Protein AF-A0A3N5XVI9-F1 (afdb_monomer_lite)

Sequence (110 aa):
MSRAPRRRRQKRCPFCQTLFLPHPRLGVRQQACAAPACQRQRHAANCRDWRRRNVAITQTHYEDYVRPTRAAPGPLPIAPGDLQILLGSLRPEVRDAIMTERQWPRGVSP

pLDDT: mean 83.62, std 15.07, range [39.84, 97.88]

Secondary structure (DSSP, 8-state):
--PPPPPPPPEE-TTT--EEPPPTTTGGG--S-S-HHHHHHHHHHHHHHHHHH-HHHHHHHIIIIIHHHHHSPSSPPPPHHHHHHHHHHS-HHHHHHHHHHTTS-S----

Structure (mmCIF, N/CA/C/O backbone):
data_AF-A0A3N5XVI9-F1
#
_entry.id   AF-A0A3N5XVI9-F1
#
loop_
_atom_site.group_PDB
_atom_site.id
_atom_site.type_symbol
_atom_site.label_atom_id
_atom_site.label_alt_id
_atom_site.label_comp_id
_atom_site.label_asym_id
_atom_site.label_entity_id
_atom_site.label_seq_id
_atom_site.pdbx_PDB_ins_code
_atom_site.Cartn_x
_atom_site.Cartn_y
_atom_site.Cartn_z
_atom_site.occupancy
_atom_site.B_iso_or_equiv
_atom_site.auth_seq_id
_atom_site.auth_comp_id
_atom_site.auth_asym_id
_atom_site.auth_atom_id
_atom_site.pdbx_PDB_model_num
ATOM 1 N N . MET A 1 1 ? -36.481 14.517 0.908 1.00 40.59 1 MET A N 1
ATOM 2 C CA . MET A 1 1 ? -36.554 13.923 2.265 1.00 40.59 1 MET A CA 1
ATOM 3 C C . MET A 1 1 ? -35.196 13.326 2.622 1.00 40.59 1 MET A C 1
ATOM 5 O O . MET A 1 1 ? -34.820 12.294 2.076 1.00 40.59 1 MET A O 1
ATOM 9 N N . SER A 1 2 ? -34.417 13.997 3.472 1.00 48.31 2 SER A N 1
ATOM 10 C CA . SER A 1 2 ? -33.091 13.524 3.886 1.00 48.31 2 SER A CA 1
ATOM 11 C C . SER A 1 2 ? -33.237 12.310 4.800 1.00 48.31 2 SER A C 1
ATOM 13 O O . SER A 1 2 ? -33.740 12.411 5.915 1.00 48.31 2 SER A O 1
ATOM 15 N N . ARG A 1 3 ? -32.830 11.137 4.310 1.00 55.72 3 ARG A N 1
ATOM 16 C CA . ARG A 1 3 ? -32.829 9.891 5.083 1.00 55.72 3 ARG A CA 1
ATOM 17 C C . ARG A 1 3 ? -31.919 10.082 6.300 1.00 55.72 3 ARG A C 1
ATOM 19 O O . ARG A 1 3 ? -30.732 10.358 6.129 1.00 55.72 3 ARG A O 1
ATOM 26 N N . ALA A 1 4 ? -32.461 9.933 7.509 1.00 59.78 4 ALA A N 1
ATOM 27 C CA . ALA A 1 4 ? -31.671 9.999 8.734 1.00 59.78 4 ALA A CA 1
ATOM 28 C C . ALA A 1 4 ? -30.456 9.050 8.628 1.00 59.78 4 ALA A C 1
ATOM 30 O O . ALA A 1 4 ? -30.609 7.908 8.170 1.00 59.78 4 ALA A O 1
ATOM 31 N N . PRO A 1 5 ? -29.240 9.490 9.000 1.00 61.50 5 PRO A N 1
ATOM 32 C CA . PRO A 1 5 ? -28.060 8.646 8.895 1.00 61.50 5 PRO A CA 1
ATOM 33 C C . PRO A 1 5 ? -28.252 7.411 9.778 1.00 61.50 5 PRO A C 1
ATOM 35 O O . PRO A 1 5 ? -28.485 7.524 10.982 1.00 61.50 5 PRO A O 1
ATOM 38 N N . ARG A 1 6 ? -28.152 6.211 9.188 1.00 64.06 6 ARG A N 1
ATOM 39 C CA . ARG A 1 6 ? -28.195 4.960 9.961 1.00 64.06 6 ARG A CA 1
ATOM 40 C C . ARG A 1 6 ? -27.125 5.041 11.054 1.00 64.06 6 ARG A C 1
ATOM 42 O O . ARG A 1 6 ? -25.963 5.313 10.734 1.00 64.06 6 ARG A O 1
ATOM 49 N N . ARG A 1 7 ? -27.501 4.804 12.319 1.00 66.25 7 ARG A N 1
ATOM 50 C CA . ARG A 1 7 ? -26.544 4.735 13.436 1.00 66.25 7 ARG A CA 1
ATOM 51 C C . ARG A 1 7 ? -25.434 3.759 13.044 1.00 66.25 7 ARG A C 1
ATOM 53 O O . ARG A 1 7 ? -25.700 2.594 12.741 1.00 66.25 7 ARG A O 1
ATOM 60 N N . ARG A 1 8 ? -24.197 4.254 12.965 1.00 71.56 8 ARG A N 1
ATOM 61 C CA . ARG A 1 8 ? -23.045 3.428 12.595 1.00 71.56 8 ARG A CA 1
ATOM 62 C C . ARG A 1 8 ? -22.798 2.461 13.743 1.00 71.56 8 ARG A C 1
ATOM 64 O O . ARG A 1 8 ? -22.573 2.887 14.870 1.00 71.56 8 ARG A O 1
ATOM 71 N N . ARG A 1 9 ? -22.882 1.162 13.461 1.00 84.31 9 ARG A N 1
ATOM 72 C CA . ARG A 1 9 ? -22.558 0.131 14.448 1.00 84.31 9 ARG A CA 1
ATOM 73 C C . ARG A 1 9 ? -21.045 0.106 14.645 1.00 84.31 9 ARG A C 1
ATOM 75 O O . ARG A 1 9 ? -20.295 0.186 13.667 1.00 84.31 9 ARG A O 1
ATOM 82 N N . GLN A 1 10 ? -20.615 0.017 15.899 1.00 91.31 10 GLN A N 1
ATOM 83 C CA . GLN A 1 10 ? -19.218 -0.249 16.223 1.00 91.31 10 GLN A CA 1
ATOM 84 C C . GLN A 1 10 ? -18.812 -1.612 15.651 1.00 91.31 10 GLN A C 1
ATOM 86 O O . GLN A 1 10 ? -19.629 -2.528 15.546 1.00 91.31 10 GLN A O 1
ATOM 91 N N . LYS A 1 11 ? -17.545 -1.734 15.264 1.00 92.56 11 LYS A N 1
ATOM 92 C CA . LYS A 1 11 ? -16.935 -2.969 14.768 1.00 92.56 11 LYS A CA 1
ATOM 93 C C . LYS A 1 11 ? -15.735 -3.331 15.634 1.00 92.56 11 LYS A C 1
ATOM 95 O O . LYS A 1 11 ? -15.066 -2.438 16.144 1.00 92.56 11 LYS A O 1
ATOM 100 N N . ARG A 1 12 ? -15.418 -4.622 15.751 1.00 96.31 12 ARG A N 1
ATOM 101 C CA . ARG A 1 12 ? -14.135 -5.078 16.308 1.00 96.31 12 ARG A CA 1
ATOM 102 C C . ARG A 1 12 ? -13.078 -5.104 15.210 1.00 96.31 12 ARG A C 1
ATOM 104 O O . ARG A 1 12 ? -13.335 -5.590 14.113 1.00 96.31 12 ARG A O 1
ATOM 111 N N . CYS A 1 13 ? -11.900 -4.560 15.494 1.00 96.88 13 CYS A N 1
ATOM 112 C CA . CYS A 1 13 ? -10.765 -4.646 14.582 1.00 96.88 13 CYS A CA 1
ATOM 113 C C . CYS A 1 13 ? -10.224 -6.089 14.553 1.00 96.88 13 CYS A C 1
ATOM 115 O O . CYS A 1 13 ? -9.921 -6.613 15.620 1.00 96.88 13 CYS A O 1
ATOM 117 N N . PRO A 1 14 ? -10.020 -6.728 13.388 1.00 96.75 14 PRO A N 1
ATOM 118 C CA . PRO A 1 14 ? -9.487 -8.094 13.324 1.00 96.75 14 PRO A CA 1
ATOM 119 C C . PRO A 1 14 ? -8.011 -8.199 13.748 1.00 96.75 14 PRO A C 1
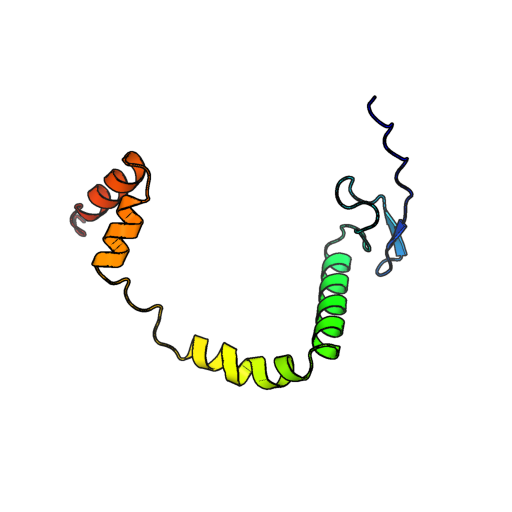ATOM 121 O O . PRO A 1 14 ? -7.510 -9.297 13.945 1.00 96.75 14 PRO A O 1
ATOM 124 N N . PHE A 1 15 ? -7.316 -7.066 13.882 1.00 97.06 15 PHE A N 1
ATOM 125 C CA . PHE A 1 15 ? -5.885 -7.001 14.187 1.00 97.06 15 PHE A CA 1
ATOM 126 C C . PHE A 1 15 ? -5.608 -6.752 15.674 1.00 97.06 15 PHE A C 1
ATOM 128 O O . PHE A 1 15 ? -4.870 -7.499 16.300 1.00 97.06 15 PHE A O 1
ATOM 135 N N . CYS A 1 16 ? -6.222 -5.716 16.255 1.00 97.06 16 CYS A N 1
ATOM 136 C CA . CYS A 1 16 ? -6.026 -5.343 17.662 1.00 97.06 16 CYS A CA 1
ATOM 137 C C . CYS A 1 16 ? -7.234 -5.646 18.560 1.00 97.06 16 CYS A C 1
ATOM 139 O O . CYS A 1 16 ? -7.208 -5.324 19.740 1.00 97.06 16 CYS A O 1
ATOM 141 N N . GLN A 1 17 ? -8.322 -6.191 18.002 1.00 96.94 17 GLN A N 1
ATOM 142 C CA . GLN A 1 17 ? -9.566 -6.569 18.697 1.00 96.94 17 GLN A CA 1
ATOM 143 C C . GLN A 1 17 ? -10.347 -5.433 19.385 1.00 96.94 17 GLN A C 1
ATOM 145 O O . GLN A 1 17 ? -11.475 -5.646 19.840 1.00 96.94 17 GLN A O 1
ATOM 150 N N . THR A 1 18 ? -9.813 -4.210 19.382 1.00 96.50 18 THR A N 1
ATOM 151 C CA . THR A 1 18 ? -10.468 -3.003 19.895 1.00 96.50 18 THR A CA 1
ATOM 152 C C . THR A 1 18 ? -11.730 -2.673 19.099 1.00 96.50 18 THR A C 1
ATOM 154 O O . THR A 1 18 ? -11.768 -2.803 17.868 1.00 96.50 18 THR A O 1
ATOM 157 N N . LEU A 1 19 ? -12.763 -2.214 19.808 1.00 96.69 19 LEU A N 1
ATOM 158 C CA . LEU A 1 19 ? -13.968 -1.659 19.200 1.00 96.69 19 LEU A CA 1
ATOM 159 C C . LEU A 1 19 ? -13.662 -0.296 18.575 1.00 96.69 19 LEU A C 1
ATOM 161 O O . LEU A 1 19 ? -13.012 0.549 19.182 1.00 96.69 19 LEU A O 1
ATOM 165 N N . PHE A 1 20 ? -14.142 -0.069 17.358 1.00 95.25 20 PHE A N 1
ATOM 166 C CA . PHE A 1 20 ? -14.005 1.208 16.668 1.00 95.25 20 PHE A CA 1
ATOM 167 C C . PHE A 1 20 ? -15.288 1.572 15.925 1.00 95.25 20 PHE A C 1
ATOM 169 O O . PHE A 1 20 ? -16.051 0.705 15.490 1.00 95.25 20 PHE A O 1
ATOM 176 N N . LEU A 1 21 ? -15.516 2.874 15.753 1.00 94.62 21 LEU A N 1
ATOM 177 C CA . LEU A 1 21 ? -16.600 3.393 14.928 1.00 94.62 21 LEU A CA 1
ATOM 178 C C . LEU A 1 21 ? -16.085 3.625 13.497 1.00 94.62 21 LEU A C 1
ATOM 180 O O . LEU A 1 21 ? -15.154 4.412 13.314 1.00 94.62 21 LEU A O 1
ATOM 184 N N . PRO A 1 22 ? -16.650 2.969 12.467 1.00 93.25 22 PRO A N 1
ATOM 185 C CA . PRO A 1 22 ? -16.221 3.186 11.090 1.00 93.25 22 PRO A CA 1
ATOM 186 C C . PRO A 1 22 ? -16.453 4.624 10.615 1.00 93.25 22 PRO A C 1
ATOM 188 O O . PRO A 1 22 ? -17.503 5.218 10.882 1.00 93.25 22 PRO A O 1
ATOM 191 N N . HIS A 1 23 ? -15.510 5.150 9.831 1.00 91.00 23 HIS A N 1
ATOM 192 C CA . HIS A 1 23 ? -15.599 6.485 9.252 1.00 91.00 23 HIS A CA 1
ATOM 193 C C . HIS A 1 23 ? -16.859 6.622 8.381 1.00 91.00 23 HIS A C 1
ATOM 195 O O . HIS A 1 23 ? -17.155 5.718 7.588 1.00 91.00 23 HIS A O 1
ATOM 201 N N . PRO A 1 24 ? -17.572 7.765 8.435 1.00 88.88 24 PRO A N 1
ATOM 202 C CA . PRO A 1 24 ? -18.817 7.969 7.718 1.00 88.88 24 PRO A CA 1
ATOM 203 C C . PRO A 1 24 ? -18.848 7.592 6.242 1.00 88.88 24 PRO A C 1
ATOM 205 O O . PRO A 1 24 ? -19.796 6.954 5.788 1.00 88.88 24 PRO A O 1
ATOM 208 N N . ARG A 1 25 ? -17.798 7.977 5.515 1.00 90.06 25 ARG A N 1
ATOM 209 C CA . ARG A 1 25 ? -17.660 7.737 4.071 1.00 90.06 25 ARG A CA 1
ATOM 210 C C . ARG A 1 25 ? -17.321 6.283 3.731 1.00 90.06 25 ARG A C 1
ATOM 212 O O . ARG A 1 25 ? -17.599 5.820 2.626 1.00 90.06 25 ARG A O 1
ATOM 219 N N . LEU A 1 26 ? -16.695 5.562 4.659 1.00 89.75 26 LEU A N 1
ATOM 220 C CA . LEU A 1 26 ? -16.262 4.184 4.432 1.00 89.75 26 LEU A CA 1
ATOM 221 C C . LEU A 1 26 ? -17.336 3.193 4.881 1.00 89.75 26 LEU A C 1
ATOM 223 O O . LEU A 1 26 ? -17.616 2.234 4.163 1.00 89.75 26 LEU A O 1
ATOM 227 N N . GLY A 1 27 ? -17.963 3.444 6.034 1.00 86.75 27 GLY A N 1
ATOM 228 C CA . GLY A 1 27 ? -19.036 2.623 6.585 1.00 86.75 27 GLY A CA 1
ATOM 229 C C . GLY A 1 27 ? -18.636 1.151 6.660 1.00 86.75 27 GLY A C 1
ATOM 230 O O . GLY A 1 27 ? -17.659 0.785 7.311 1.00 86.75 27 GLY A O 1
ATOM 231 N N . VAL A 1 28 ? -19.374 0.299 5.948 1.00 86.88 28 VAL A N 1
ATOM 232 C CA . VAL A 1 28 ? -19.123 -1.148 5.915 1.00 86.88 28 VAL A CA 1
ATOM 233 C C . VAL A 1 28 ? -17.779 -1.518 5.282 1.00 86.88 28 VAL A C 1
ATOM 235 O O . VAL A 1 28 ? -17.225 -2.545 5.663 1.00 86.88 28 VAL A O 1
ATOM 238 N N . ARG A 1 29 ? -17.217 -0.668 4.406 1.00 90.94 29 ARG A N 1
ATOM 239 C CA . ARG A 1 29 ? -15.942 -0.912 3.706 1.00 90.94 29 ARG A CA 1
ATOM 240 C C . ARG A 1 29 ? -14.725 -0.830 4.625 1.00 90.94 29 ARG A C 1
ATOM 242 O O . ARG A 1 29 ? -13.685 -1.406 4.318 1.00 90.94 29 ARG A O 1
ATOM 249 N N . GLN A 1 30 ? -14.826 -0.120 5.751 1.00 94.00 30 GLN A N 1
ATOM 250 C CA . GLN A 1 30 ? -13.740 -0.089 6.723 1.00 94.00 30 GLN A CA 1
ATOM 251 C C . GLN A 1 30 ? -13.754 -1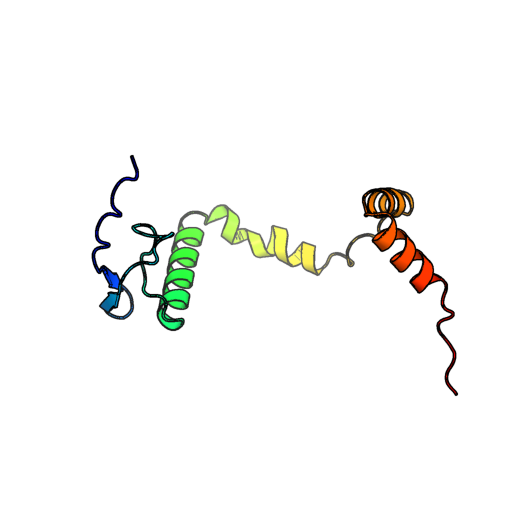.383 7.544 1.00 94.00 30 GLN A C 1
ATOM 253 O O . GLN A 1 30 ? -14.666 -1.617 8.342 1.00 94.00 30 GLN A O 1
ATOM 258 N N . GLN A 1 31 ? -12.740 -2.220 7.319 1.00 92.38 31 GLN A N 1
ATOM 259 C CA . GLN A 1 31 ? -12.579 -3.516 7.989 1.00 92.38 31 GLN A CA 1
ATOM 260 C C . GLN A 1 31 ? -11.686 -3.452 9.235 1.00 92.38 31 GLN A C 1
ATOM 262 O O . GLN A 1 31 ? -11.824 -4.278 10.127 1.00 92.38 31 GLN A O 1
ATOM 267 N N . ALA A 1 32 ? -10.794 -2.463 9.322 1.00 96.81 32 ALA A N 1
ATOM 268 C CA . ALA A 1 32 ? -9.862 -2.292 10.436 1.00 96.81 32 ALA A CA 1
ATOM 269 C C . ALA A 1 32 ? -9.949 -0.886 11.034 1.00 96.81 32 ALA A C 1
ATOM 271 O O . ALA A 1 32 ? -10.308 0.071 10.336 1.00 96.81 32 ALA A O 1
ATOM 272 N N . CYS A 1 33 ? -9.579 -0.757 12.310 1.00 96.38 33 CYS A N 1
ATOM 273 C CA . CYS A 1 33 ? -9.490 0.540 12.976 1.00 96.38 33 CYS A CA 1
ATOM 274 C C . CYS A 1 33 ? -8.421 1.431 12.317 1.00 96.38 33 CYS A C 1
ATOM 276 O O . CYS A 1 33 ? -7.563 0.956 11.572 1.00 96.38 33 CYS A O 1
ATOM 278 N N . ALA A 1 34 ? -8.465 2.738 12.578 1.00 95.06 34 ALA A N 1
ATOM 279 C CA . ALA A 1 34 ? -7.560 3.711 11.959 1.00 95.06 34 ALA A CA 1
ATOM 280 C C . ALA A 1 34 ? -6.112 3.669 12.499 1.00 95.06 34 ALA A C 1
ATOM 282 O O . ALA A 1 34 ? -5.267 4.408 12.006 1.00 95.06 34 ALA A O 1
ATOM 283 N N . ALA A 1 35 ? -5.807 2.805 13.477 1.00 96.81 35 ALA A N 1
ATOM 284 C CA . ALA A 1 35 ? -4.467 2.700 14.047 1.00 96.81 35 ALA A CA 1
ATOM 285 C C . ALA A 1 35 ? -3.423 2.330 12.967 1.00 96.81 35 ALA A C 1
ATOM 287 O O . ALA A 1 35 ? -3.626 1.340 12.250 1.00 96.81 35 ALA A O 1
ATOM 288 N N . PRO A 1 36 ? -2.281 3.042 12.871 1.00 97.50 36 PRO A N 1
ATOM 289 C CA . PRO A 1 36 ? -1.271 2.800 11.835 1.00 97.50 36 PRO A CA 1
ATOM 290 C C . PRO A 1 36 ? -0.758 1.356 11.793 1.00 97.50 36 PRO A C 1
ATOM 292 O O . PRO A 1 36 ? -0.541 0.796 10.720 1.00 97.50 36 PRO A O 1
ATOM 295 N N . ALA A 1 37 ? -0.608 0.708 12.953 1.00 97.88 37 ALA A N 1
ATOM 296 C CA . ALA A 1 37 ? -0.219 -0.700 13.033 1.00 97.88 37 ALA A CA 1
ATOM 297 C C . ALA A 1 37 ? -1.242 -1.629 12.349 1.00 97.88 37 ALA A C 1
ATOM 299 O O . ALA A 1 37 ? -0.871 -2.451 11.513 1.00 97.88 37 ALA A O 1
ATOM 300 N N . CYS A 1 38 ? -2.535 -1.442 12.628 1.00 97.75 38 CYS A N 1
ATOM 301 C CA . CYS A 1 38 ? -3.613 -2.227 12.021 1.00 97.75 38 CYS A CA 1
ATOM 302 C C . CYS A 1 38 ? -3.750 -1.947 10.519 1.00 97.75 38 CYS A C 1
ATOM 304 O O . CYS A 1 38 ? -4.037 -2.854 9.741 1.00 97.75 38 CYS A O 1
ATOM 306 N N . GLN A 1 39 ? -3.507 -0.707 10.085 1.00 96.69 39 GLN A N 1
ATOM 307 C CA . GLN A 1 39 ? -3.503 -0.356 8.664 1.00 96.69 39 GLN A CA 1
ATOM 308 C C . GLN A 1 39 ? -2.352 -1.029 7.908 1.00 96.69 39 GLN A C 1
ATOM 310 O O . GLN A 1 39 ? -2.582 -1.573 6.827 1.00 96.69 39 GLN A O 1
ATOM 315 N N . ARG A 1 40 ? -1.147 -1.080 8.495 1.00 97.62 40 ARG A N 1
ATOM 316 C CA . ARG A 1 40 ? -0.005 -1.823 7.934 1.00 97.62 40 ARG A CA 1
ATOM 317 C C . ARG A 1 40 ? -0.295 -3.318 7.827 1.00 97.62 40 ARG A C 1
ATOM 319 O O . ARG A 1 40 ? -0.076 -3.902 6.770 1.00 97.62 40 ARG A O 1
ATOM 326 N N . GLN A 1 41 ? -0.848 -3.926 8.878 1.00 97.81 41 GLN A N 1
ATOM 327 C CA . GLN A 1 41 ? -1.217 -5.346 8.860 1.00 97.81 41 GLN A CA 1
ATOM 328 C C . GLN A 1 41 ? -2.303 -5.650 7.820 1.00 97.81 41 GLN A C 1
ATOM 330 O O . GLN A 1 41 ? -2.181 -6.623 7.076 1.00 97.81 41 GLN A O 1
ATOM 335 N N . ARG A 1 42 ? -3.316 -4.781 7.697 1.00 97.31 42 ARG A N 1
ATOM 336 C CA . ARG A 1 42 ? -4.340 -4.868 6.646 1.00 97.31 42 ARG A CA 1
ATOM 337 C C . ARG A 1 42 ? -3.733 -4.802 5.252 1.00 97.31 42 ARG A C 1
ATOM 339 O O . ARG A 1 42 ? -4.062 -5.631 4.410 1.00 97.31 42 ARG A O 1
ATOM 346 N N . HIS A 1 43 ? -2.857 -3.831 5.005 1.00 97.06 43 HIS A N 1
ATOM 347 C CA . HIS A 1 43 ? -2.178 -3.697 3.722 1.00 97.06 43 HIS A CA 1
ATOM 348 C C . HIS A 1 43 ? -1.345 -4.947 3.407 1.00 97.06 43 HIS A C 1
ATOM 350 O O . HIS A 1 43 ? -1.495 -5.519 2.333 1.00 97.06 43 HIS A O 1
ATOM 356 N N . ALA A 1 44 ? -0.556 -5.439 4.366 1.00 97.50 44 ALA A N 1
ATOM 357 C CA . ALA A 1 44 ? 0.236 -6.655 4.197 1.00 97.50 44 ALA A CA 1
ATOM 358 C C . ALA A 1 44 ? -0.634 -7.890 3.902 1.00 97.50 44 ALA A C 1
ATOM 360 O O . ALA A 1 44 ? -0.302 -8.674 3.014 1.00 97.50 44 ALA A O 1
ATOM 361 N N . ALA A 1 45 ? -1.760 -8.055 4.606 1.00 97.00 45 ALA A N 1
ATO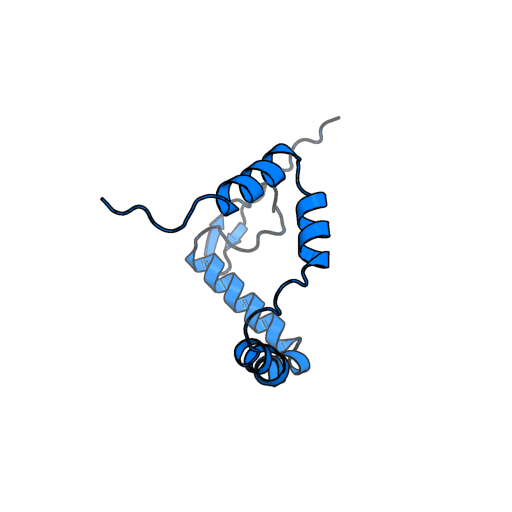M 362 C CA . ALA A 1 45 ? -2.711 -9.134 4.349 1.00 97.00 45 ALA A CA 1
ATOM 363 C C . ALA A 1 45 ? -3.305 -9.042 2.936 1.00 97.00 45 ALA A C 1
ATOM 365 O O . ALA A 1 45 ? -3.261 -10.025 2.201 1.00 97.00 45 ALA A O 1
ATOM 366 N N . ASN A 1 46 ? -3.761 -7.854 2.528 1.00 96.69 46 ASN A N 1
ATOM 367 C CA . ASN A 1 46 ? -4.296 -7.617 1.187 1.00 96.69 46 ASN A CA 1
ATOM 368 C C . ASN A 1 46 ? -3.254 -7.888 0.094 1.00 96.69 46 ASN A C 1
ATOM 370 O O . ASN A 1 46 ? -3.575 -8.518 -0.908 1.00 96.69 46 ASN A O 1
ATOM 374 N N . CYS A 1 47 ? -2.006 -7.456 0.288 1.00 96.31 47 CYS A N 1
ATOM 375 C CA . CYS A 1 47 ? -0.917 -7.713 -0.651 1.00 96.31 47 CYS A CA 1
ATOM 376 C C . CYS A 1 47 ? -0.615 -9.210 -0.776 1.00 96.31 47 CYS A C 1
ATOM 378 O O . CYS A 1 47 ? -0.438 -9.698 -1.889 1.00 96.31 47 CYS A O 1
ATOM 380 N N . ARG A 1 48 ? -0.592 -9.961 0.335 1.00 96.31 48 ARG A N 1
ATOM 381 C CA . ARG A 1 48 ? -0.421 -11.426 0.297 1.00 96.31 48 ARG A CA 1
ATOM 382 C C . ARG A 1 48 ? -1.557 -12.107 -0.457 1.00 96.31 48 ARG A C 1
ATOM 384 O O . ARG A 1 48 ? -1.305 -12.939 -1.320 1.00 96.31 48 ARG A O 1
ATOM 391 N N . ASP A 1 49 ? -2.790 -11.733 -0.145 1.00 96.81 49 ASP A N 1
ATOM 392 C CA . ASP A 1 49 ? -3.993 -12.217 -0.817 1.00 96.81 49 ASP A CA 1
ATOM 393 C C . ASP A 1 49 ? -3.961 -11.953 -2.319 1.00 96.81 49 ASP A C 1
ATOM 395 O O . ASP A 1 49 ? -4.235 -12.843 -3.119 1.00 96.81 49 ASP A O 1
ATOM 399 N N . TRP A 1 50 ? -3.600 -10.731 -2.700 1.00 96.50 50 TRP A N 1
ATOM 400 C CA . TRP A 1 50 ? -3.501 -10.349 -4.096 1.00 96.50 50 TRP A CA 1
ATOM 401 C C . TRP A 1 50 ? -2.407 -11.147 -4.810 1.00 96.50 50 TRP A C 1
ATOM 403 O O . TRP A 1 50 ? -2.688 -11.724 -5.856 1.00 96.50 50 TRP A O 1
ATOM 413 N N . ARG A 1 51 ? -1.209 -11.286 -4.222 1.00 94.81 51 ARG A N 1
ATOM 414 C CA . ARG A 1 51 ? -0.126 -12.093 -4.811 1.00 94.81 51 ARG A CA 1
ATOM 415 C C . ARG A 1 51 ? -0.524 -13.555 -4.992 1.00 94.81 51 ARG A C 1
ATOM 417 O O . ARG A 1 51 ? -0.289 -14.117 -6.051 1.00 94.81 51 ARG A O 1
ATOM 424 N N . ARG A 1 52 ? -1.202 -14.149 -4.004 1.00 95.44 52 ARG A N 1
ATOM 425 C CA . ARG A 1 52 ? -1.724 -15.523 -4.106 1.00 95.44 52 ARG A CA 1
ATOM 426 C C . ARG A 1 52 ? -2.725 -15.710 -5.243 1.00 95.44 52 ARG A C 1
ATOM 428 O O . ARG A 1 52 ? -2.759 -16.778 -5.833 1.00 95.44 52 ARG A O 1
ATOM 435 N N . ARG A 1 53 ? -3.549 -14.702 -5.542 1.00 96.88 53 ARG A N 1
ATOM 436 C CA . ARG A 1 53 ? -4.517 -14.763 -6.653 1.00 96.88 53 ARG A CA 1
ATOM 437 C C . ARG A 1 53 ? -3.892 -14.435 -8.013 1.00 96.88 53 ARG A C 1
ATOM 439 O O . ARG A 1 53 ? -4.481 -14.770 -9.028 1.00 96.88 53 ARG A O 1
ATOM 446 N N . ASN A 1 54 ? -2.721 -13.796 -8.036 1.00 95.69 54 ASN A N 1
ATOM 447 C CA . ASN A 1 54 ? -2.075 -13.278 -9.247 1.00 95.69 54 ASN A CA 1
ATOM 448 C C . ASN A 1 54 ? -0.665 -13.856 -9.427 1.00 95.69 54 ASN A C 1
ATOM 450 O O . ASN A 1 54 ? 0.253 -13.141 -9.828 1.00 95.69 54 ASN A O 1
ATOM 454 N N . VAL A 1 55 ? -0.491 -15.146 -9.119 1.00 94.38 55 VAL A N 1
ATOM 455 C CA . VAL A 1 55 ? 0.822 -15.811 -9.109 1.00 94.38 55 VAL A CA 1
ATOM 456 C C . VAL A 1 55 ? 1.559 -15.608 -10.430 1.00 94.38 55 VAL A C 1
ATOM 458 O O . VAL A 1 55 ? 2.688 -15.128 -10.397 1.00 94.38 55 VAL A O 1
ATOM 461 N N . ALA A 1 56 ? 0.892 -15.859 -11.562 1.00 90.69 56 ALA A N 1
ATOM 462 C CA . ALA A 1 56 ? 1.471 -15.728 -12.901 1.00 90.69 56 ALA A CA 1
ATOM 463 C C . ALA A 1 56 ? 2.104 -14.347 -13.147 1.00 90.69 56 ALA A C 1
ATOM 465 O O . ALA A 1 56 ? 3.252 -14.262 -13.556 1.00 90.69 56 ALA A O 1
ATOM 466 N N . ILE A 1 57 ? 1.393 -13.265 -12.809 1.00 88.50 57 ILE A N 1
ATOM 467 C CA . ILE A 1 57 ? 1.903 -11.894 -12.970 1.00 88.50 57 ILE A CA 1
ATOM 468 C C . ILE A 1 57 ? 3.018 -11.616 -11.957 1.00 88.50 57 ILE A C 1
ATOM 470 O O . ILE A 1 57 ? 4.017 -10.978 -12.267 1.00 88.50 57 ILE A O 1
ATOM 474 N N . THR A 1 58 ? 2.865 -12.076 -10.714 1.00 89.31 58 THR A N 1
ATOM 475 C CA . THR A 1 58 ? 3.821 -11.747 -9.647 1.00 89.31 58 THR A CA 1
ATOM 476 C C . THR A 1 58 ? 5.153 -12.473 -9.740 1.00 89.31 58 THR A C 1
ATOM 478 O O . THR A 1 58 ? 6.138 -11.940 -9.235 1.00 89.31 58 THR A O 1
ATOM 481 N N . GLN A 1 59 ? 5.191 -13.656 -10.356 1.00 91.00 59 GLN A N 1
ATOM 482 C CA . GLN A 1 59 ? 6.418 -14.433 -10.520 1.00 91.00 59 GLN A CA 1
ATOM 483 C C . GLN A 1 59 ? 7.421 -13.715 -11.420 1.00 91.00 59 GLN A C 1
ATOM 485 O O . GLN A 1 59 ? 8.604 -13.678 -11.093 1.00 91.00 59 GLN A O 1
ATOM 490 N N . THR A 1 60 ? 6.949 -13.098 -12.502 1.00 92.38 60 THR A N 1
ATOM 491 C CA . THR A 1 60 ? 7.821 -12.456 -13.490 1.00 92.38 60 THR A CA 1
ATOM 492 C C . THR A 1 60 ? 7.847 -10.933 -13.377 1.00 92.38 60 THR A C 1
ATOM 494 O O . THR A 1 60 ? 8.730 -10.309 -13.948 1.00 92.38 60 THR A O 1
ATOM 497 N N . HIS A 1 61 ? 6.975 -10.309 -12.569 1.00 90.00 61 HIS A N 1
ATOM 498 C CA . HIS A 1 61 ? 6.889 -8.846 -12.408 1.00 90.00 61 HIS A CA 1
ATOM 499 C C . HIS A 1 61 ? 8.243 -8.143 -12.198 1.00 90.00 61 HIS A C 1
ATOM 501 O O . HIS A 1 61 ? 8.452 -7.032 -12.687 1.00 90.00 61 HIS A O 1
ATOM 507 N N . TYR A 1 62 ? 9.168 -8.749 -11.447 1.00 89.88 62 TYR A N 1
ATOM 508 C CA . TYR A 1 62 ? 10.491 -8.153 -11.260 1.00 89.88 62 TYR A CA 1
ATOM 509 C C . TYR A 1 62 ? 11.299 -8.117 -12.563 1.00 89.88 62 TYR A C 1
ATOM 511 O O . TYR A 1 62 ? 11.843 -7.069 -12.904 1.00 89.88 62 TYR A O 1
ATOM 519 N N . GLU A 1 63 ? 11.344 -9.231 -13.290 1.00 93.56 63 GLU A N 1
ATOM 520 C CA . GLU A 1 63 ? 12.126 -9.372 -14.520 1.00 93.56 63 GLU A CA 1
ATOM 521 C C . GLU A 1 63 ? 11.476 -8.665 -15.710 1.00 93.56 63 GLU A C 1
ATOM 523 O O . GLU A 1 63 ? 12.169 -8.006 -16.477 1.00 93.56 63 GLU A O 1
ATOM 528 N N . ASP A 1 64 ? 10.151 -8.741 -15.824 1.00 91.00 64 ASP A N 1
ATOM 529 C CA . ASP A 1 64 ? 9.414 -8.205 -16.969 1.00 91.00 64 ASP A CA 1
ATOM 530 C C . ASP A 1 64 ? 9.215 -6.690 -16.868 1.00 91.00 64 ASP A C 1
ATOM 532 O O . ASP A 1 64 ? 9.183 -5.994 -17.880 1.00 91.00 64 ASP A O 1
ATOM 536 N N . TYR A 1 65 ? 9.063 -6.160 -15.648 1.00 88.00 65 TYR A N 1
ATOM 537 C CA . TYR A 1 65 ? 8.689 -4.760 -15.435 1.00 88.00 65 TYR A CA 1
ATOM 538 C C . TYR A 1 65 ? 9.738 -3.975 -14.648 1.00 88.00 65 TYR A C 1
ATOM 540 O O . TYR A 1 65 ? 10.219 -2.940 -15.109 1.00 88.00 65 TYR A O 1
ATOM 548 N N . VAL A 1 66 ? 10.128 -4.440 -13.457 1.00 90.94 66 VAL A N 1
ATOM 549 C CA . VAL A 1 66 ? 10.976 -3.642 -12.550 1.00 90.94 66 VAL A CA 1
ATOM 550 C C . VAL A 1 66 ? 12.404 -3.493 -13.074 1.00 90.94 66 VAL A C 1
ATOM 552 O O . VAL A 1 66 ? 12.928 -2.378 -13.089 1.00 90.94 66 VAL A O 1
ATOM 555 N N . ARG A 1 67 ? 13.047 -4.591 -13.487 1.00 93.12 67 ARG A N 1
ATOM 556 C CA . ARG A 1 67 ? 14.437 -4.588 -13.962 1.00 93.12 67 ARG A CA 1
ATOM 557 C C . ARG A 1 67 ? 14.598 -3.759 -15.246 1.00 93.12 67 ARG A C 1
ATOM 559 O O . ARG A 1 67 ? 15.461 -2.881 -15.232 1.00 93.12 67 ARG A O 1
ATOM 566 N N . PRO A 1 68 ? 13.766 -3.920 -16.296 1.00 91.62 68 PRO A N 1
ATOM 567 C CA . PRO A 1 68 ? 13.860 -3.107 -17.506 1.00 91.62 68 PRO A CA 1
ATOM 568 C C . PRO A 1 68 ? 13.593 -1.629 -17.228 1.00 91.62 68 PRO A C 1
ATOM 570 O O . PRO A 1 68 ? 14.354 -0.787 -17.685 1.00 91.62 68 PRO A O 1
ATOM 573 N N . THR A 1 69 ? 12.587 -1.305 -16.406 1.00 87.75 69 THR A N 1
ATOM 574 C CA . THR A 1 69 ? 12.267 0.092 -16.059 1.00 87.75 69 THR A CA 1
ATOM 575 C C . THR A 1 69 ? 13.424 0.790 -15.341 1.00 87.75 69 THR A C 1
ATOM 577 O O . THR A 1 69 ? 13.658 1.972 -15.557 1.00 87.75 69 THR A O 1
ATOM 580 N N . ARG A 1 70 ? 14.162 0.075 -14.481 1.00 88.25 70 ARG A N 1
ATOM 581 C CA . ARG A 1 70 ? 15.340 0.621 -13.782 1.00 88.25 70 ARG A CA 1
ATOM 582 C C . ARG A 1 70 ? 16.580 0.721 -14.666 1.00 88.25 70 ARG A C 1
ATOM 584 O O . ARG A 1 70 ? 17.419 1.574 -14.408 1.00 88.25 70 ARG A O 1
ATOM 591 N N . ALA A 1 71 ? 16.723 -0.187 -15.630 1.00 90.12 71 ALA A N 1
ATOM 592 C CA . ALA A 1 71 ? 17.846 -0.214 -16.563 1.00 90.12 71 ALA A CA 1
ATOM 593 C C . ALA A 1 71 ? 17.655 0.747 -17.741 1.00 90.12 71 ALA A C 1
ATOM 595 O O . ALA A 1 71 ? 18.633 1.121 -18.387 1.00 90.12 71 ALA A O 1
ATOM 596 N N . ALA A 1 72 ? 16.410 1.131 -18.032 1.00 83.19 72 ALA A N 1
ATOM 597 C CA . ALA A 1 72 ? 16.114 2.116 -19.049 1.00 83.19 72 ALA A CA 1
ATOM 598 C C . ALA A 1 72 ? 16.851 3.424 -18.718 1.00 83.19 72 ALA A C 1
ATOM 600 O O . ALA A 1 72 ? 16.838 3.859 -17.559 1.00 83.19 72 ALA A O 1
ATOM 601 N N . PRO A 1 73 ? 17.481 4.076 -19.714 1.00 77.75 73 PRO A N 1
ATOM 602 C CA . PRO A 1 73 ? 17.892 5.459 -19.539 1.00 77.75 73 PRO A CA 1
ATOM 603 C C . PRO A 1 73 ? 16.659 6.260 -19.103 1.00 77.75 73 PRO A C 1
ATOM 605 O O . PRO A 1 73 ? 15.531 5.882 -19.433 1.00 77.75 73 PRO A O 1
ATOM 608 N N . GLY A 1 74 ? 16.870 7.314 -18.305 1.00 69.94 74 GLY A N 1
ATOM 609 C CA . GLY A 1 74 ? 15.792 8.154 -17.773 1.00 69.94 74 GLY A CA 1
ATOM 610 C C . GLY A 1 74 ? 14.771 8.562 -18.846 1.00 69.94 74 GLY A C 1
ATOM 611 O O . GLY A 1 74 ? 15.045 8.405 -20.036 1.00 69.94 74 GLY A O 1
ATOM 612 N N . PRO A 1 75 ? 13.590 9.069 -18.444 1.00 69.69 75 PRO A N 1
ATOM 613 C CA . PRO A 1 75 ? 12.485 9.318 -19.368 1.00 69.69 75 PRO A CA 1
ATOM 614 C C . PRO A 1 75 ? 12.991 9.988 -20.643 1.00 69.69 75 PRO A C 1
ATOM 616 O O . PRO A 1 75 ? 13.773 10.941 -20.559 1.00 69.69 75 PRO A O 1
ATOM 619 N N . LEU A 1 76 ? 12.584 9.442 -21.798 1.00 62.31 76 LEU A N 1
ATOM 620 C CA . LEU A 1 76 ? 12.988 9.972 -23.097 1.00 62.31 76 LEU A CA 1
ATOM 621 C C . LEU A 1 76 ? 12.806 11.493 -23.077 1.00 62.31 76 LEU A C 1
ATOM 623 O O . LEU A 1 76 ? 11.793 11.968 -22.548 1.00 62.31 76 LEU A O 1
ATOM 627 N N . PRO A 1 77 ? 13.776 12.261 -23.602 1.00 66.44 77 PRO A N 1
ATOM 628 C CA . PRO A 1 77 ? 13.620 13.699 -23.674 1.00 66.44 77 PRO A CA 1
ATOM 629 C C . PRO A 1 77 ? 12.299 13.995 -24.385 1.00 66.44 77 PRO A C 1
ATOM 631 O O . PRO A 1 77 ? 12.046 13.472 -25.469 1.00 66.44 77 PRO A O 1
ATOM 634 N N . ILE A 1 78 ? 11.447 14.794 -23.736 1.00 67.75 78 ILE A N 1
ATOM 635 C CA . ILE A 1 78 ? 10.206 15.297 -24.330 1.00 67.75 78 ILE A CA 1
ATOM 636 C C . ILE A 1 78 ? 10.599 15.917 -25.672 1.00 67.75 78 ILE A C 1
ATOM 638 O O . ILE A 1 78 ? 11.444 16.821 -25.696 1.00 67.75 78 ILE A O 1
ATOM 642 N N . ALA A 1 79 ? 10.044 15.416 -26.779 1.00 68.31 79 ALA A N 1
ATOM 643 C CA . ALA A 1 79 ? 10.356 15.981 -28.082 1.00 68.31 79 ALA A CA 1
ATOM 644 C C . ALA A 1 79 ? 9.966 17.472 -28.074 1.00 68.31 79 ALA A C 1
ATOM 646 O O . ALA A 1 79 ? 8.977 17.841 -27.433 1.00 68.31 79 ALA A O 1
ATOM 647 N N . PRO A 1 80 ? 10.693 18.362 -28.771 1.00 68.19 80 PRO A N 1
ATOM 648 C CA . PRO A 1 80 ? 10.390 19.796 -28.751 1.00 68.19 80 PRO A CA 1
ATOM 649 C C . PRO A 1 80 ? 8.921 20.132 -29.072 1.00 68.19 80 PRO A C 1
ATOM 651 O O . PRO A 1 80 ? 8.362 21.056 -28.481 1.00 68.19 80 PRO A O 1
ATOM 654 N N . GLY A 1 81 ? 8.276 19.344 -29.942 1.00 71.06 81 GLY A N 1
ATOM 655 C CA . GLY A 1 81 ? 6.848 19.473 -30.260 1.00 71.06 81 GLY A CA 1
ATOM 656 C C . GLY A 1 81 ? 5.913 19.098 -29.103 1.00 71.06 81 GLY A C 1
ATOM 657 O O . GLY A 1 81 ? 4.933 19.797 -28.855 1.00 71.06 81 GLY A O 1
ATOM 658 N N . ASP A 1 82 ? 6.249 18.066 -28.328 1.00 74.62 82 ASP A N 1
ATOM 659 C CA . ASP A 1 82 ? 5.470 17.650 -27.154 1.00 74.62 82 ASP A CA 1
ATOM 660 C C . ASP A 1 82 ? 5.544 18.699 -26.037 1.00 74.62 82 ASP A C 1
ATOM 662 O O . ASP A 1 82 ? 4.560 18.956 -25.341 1.00 74.62 82 ASP A O 1
ATOM 666 N N . LEU A 1 83 ? 6.691 19.376 -25.902 1.00 73.38 83 LEU A N 1
ATOM 667 C CA . LEU A 1 83 ? 6.850 20.488 -24.965 1.00 73.38 83 LEU A CA 1
ATOM 668 C C . LEU A 1 83 ? 5.914 21.653 -25.324 1.00 73.38 83 LEU A C 1
ATOM 670 O O . LEU A 1 83 ? 5.303 22.242 -24.437 1.00 73.38 83 LEU A O 1
ATOM 674 N N . GLN A 1 84 ? 5.772 21.972 -26.613 1.00 75.81 84 GLN A N 1
ATOM 675 C CA . GLN A 1 84 ? 4.864 23.023 -27.085 1.00 75.81 84 GLN A CA 1
ATOM 676 C C . GLN A 1 84 ? 3.395 22.681 -26.840 1.00 75.81 84 GLN A C 1
ATOM 678 O O . GLN A 1 84 ? 2.644 23.553 -26.403 1.00 75.81 84 GLN A O 1
ATOM 683 N N . ILE A 1 85 ? 2.995 21.423 -27.037 1.00 82.06 85 ILE A N 1
ATOM 684 C CA . ILE A 1 85 ? 1.635 20.956 -26.726 1.00 82.06 85 ILE A CA 1
ATOM 685 C C . ILE A 1 85 ? 1.353 21.085 -25.223 1.00 82.06 85 ILE A C 1
ATOM 687 O O . ILE A 1 85 ? 0.318 21.626 -24.823 1.00 82.06 85 ILE A O 1
ATOM 691 N N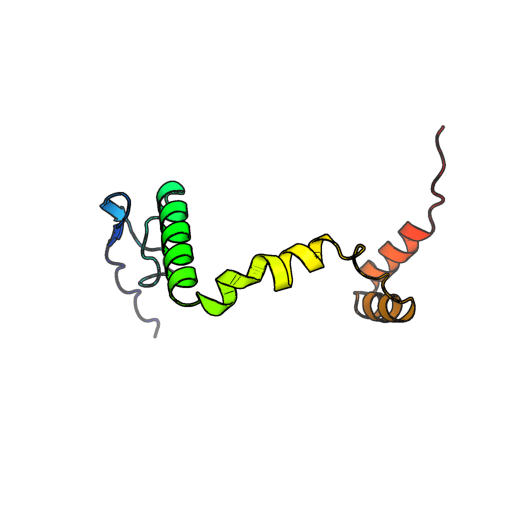 . LEU A 1 86 ? 2.290 20.644 -24.378 1.00 81.50 86 LEU A N 1
ATOM 692 C CA . LEU A 1 86 ? 2.158 20.735 -22.923 1.00 81.50 86 LEU A CA 1
ATOM 693 C C . LEU A 1 86 ? 2.081 22.189 -22.452 1.00 81.50 86 LEU A C 1
ATOM 695 O O . LEU A 1 86 ? 1.173 22.534 -21.700 1.00 81.50 86 LEU A O 1
ATOM 699 N N . LEU A 1 87 ? 2.976 23.053 -22.936 1.00 83.06 87 LEU A N 1
ATOM 700 C CA . LEU A 1 87 ? 2.964 24.484 -22.624 1.00 83.06 87 LEU A CA 1
ATOM 701 C C . LEU A 1 87 ? 1.681 25.161 -23.123 1.00 83.06 87 LEU A C 1
ATOM 703 O O . LEU A 1 87 ? 1.114 25.981 -22.408 1.00 83.06 87 LEU A O 1
ATOM 707 N N . GLY A 1 88 ? 1.189 24.799 -24.309 1.00 84.25 88 GLY A N 1
ATOM 708 C CA . GLY A 1 88 ? -0.067 25.306 -24.868 1.00 84.25 88 GLY A CA 1
ATOM 709 C C . GLY A 1 88 ? -1.314 24.897 -24.080 1.00 84.25 88 GLY A C 1
ATOM 710 O O . GLY A 1 88 ? -2.320 25.597 -24.137 1.00 84.25 88 GLY A O 1
ATOM 711 N N . SER A 1 89 ? -1.234 23.804 -23.317 1.00 89.00 89 SER A N 1
ATOM 712 C CA . SER A 1 89 ? -2.316 23.301 -22.460 1.00 89.00 89 SER A CA 1
ATOM 713 C C . SER A 1 89 ? -2.360 23.976 -21.083 1.00 89.00 89 SER A C 1
ATOM 715 O O . SER A 1 89 ? -3.334 23.819 -20.342 1.00 89.00 89 SER A O 1
ATOM 717 N N . LEU A 1 90 ? -1.301 24.698 -20.706 1.00 90.12 90 LEU A N 1
ATOM 718 C CA . LEU A 1 90 ? -1.252 25.442 -19.453 1.00 90.12 90 LEU A CA 1
ATOM 719 C C . LEU A 1 90 ? -2.063 26.732 -19.559 1.00 90.12 90 LEU A C 1
ATOM 721 O O . LEU A 1 90 ? -2.236 27.313 -20.631 1.00 90.12 90 LEU A O 1
ATOM 725 N N . ARG A 1 91 ? -2.516 27.218 -18.402 1.00 87.75 91 ARG A N 1
ATOM 726 C CA . ARG A 1 91 ? -3.063 28.571 -18.313 1.00 87.75 91 ARG A CA 1
ATOM 727 C C . ARG A 1 91 ? -2.000 29.591 -18.742 1.00 87.75 91 ARG A C 1
ATOM 729 O O . ARG A 1 91 ? -0.832 29.381 -18.393 1.00 87.75 91 ARG A O 1
ATOM 736 N N . PRO A 1 92 ? -2.381 30.673 -19.447 1.00 87.69 92 PRO A N 1
ATOM 737 C CA . PRO A 1 92 ? -1.430 31.646 -19.980 1.00 87.69 92 PRO A CA 1
ATOM 738 C C . PRO A 1 92 ? -0.452 32.160 -18.923 1.00 87.69 92 PRO A C 1
ATOM 740 O O . PRO A 1 92 ? 0.750 32.152 -19.150 1.00 87.69 92 PRO A O 1
ATOM 743 N N . GLU A 1 93 ? -0.939 32.462 -17.720 1.00 89.62 93 GLU A N 1
ATOM 744 C CA . GLU A 1 93 ? -0.123 33.040 -16.648 1.00 89.62 93 GLU A CA 1
ATOM 745 C C . GLU A 1 93 ? 0.964 32.067 -16.163 1.00 89.62 93 GLU A C 1
ATOM 747 O O . GLU A 1 93 ? 2.084 32.465 -15.853 1.00 89.62 93 GLU A O 1
ATOM 752 N N . VAL A 1 94 ? 0.649 30.768 -16.130 1.00 85.56 94 VAL A N 1
ATOM 753 C CA . VAL A 1 94 ? 1.584 29.711 -15.715 1.00 85.56 94 VAL A CA 1
ATOM 754 C C . VAL A 1 94 ? 2.597 29.423 -16.821 1.00 85.56 94 VAL A C 1
ATOM 756 O O . VAL A 1 94 ? 3.784 29.256 -16.545 1.00 85.56 94 VAL A O 1
ATOM 759 N N . ARG A 1 95 ? 2.142 29.381 -18.079 1.00 87.00 95 ARG A N 1
ATOM 760 C CA . ARG A 1 95 ? 3.017 29.212 -19.244 1.00 87.00 95 ARG A CA 1
ATOM 761 C C . ARG A 1 95 ? 4.042 30.341 -19.320 1.00 87.00 95 ARG A C 1
ATOM 763 O O . ARG A 1 95 ? 5.229 30.070 -19.488 1.00 87.00 95 ARG A O 1
ATOM 770 N N . ASP A 1 96 ? 3.591 31.580 -19.178 1.00 86.00 96 ASP A N 1
ATOM 771 C CA . ASP A 1 96 ? 4.427 32.762 -19.364 1.00 86.00 96 ASP A CA 1
ATOM 772 C C . ASP A 1 96 ? 5.455 32.895 -18.226 1.00 86.00 96 ASP A C 1
ATOM 774 O O . ASP A 1 96 ? 6.621 33.196 -18.490 1.00 86.00 96 ASP A O 1
ATOM 778 N N . ALA A 1 97 ? 5.087 32.546 -16.985 1.00 85.31 97 ALA A N 1
ATOM 779 C CA . ALA A 1 97 ? 6.023 32.467 -15.859 1.00 85.31 97 ALA A CA 1
ATOM 780 C C . ALA A 1 97 ? 7.153 31.446 -16.104 1.00 85.31 97 ALA A C 1
ATOM 782 O O . ALA A 1 97 ? 8.328 31.782 -15.962 1.00 85.31 97 ALA A O 1
ATOM 783 N N . ILE A 1 98 ? 6.822 30.232 -16.566 1.00 83.00 98 ILE A N 1
ATOM 784 C CA . ILE A 1 98 ? 7.811 29.183 -16.889 1.00 83.00 98 ILE A CA 1
AT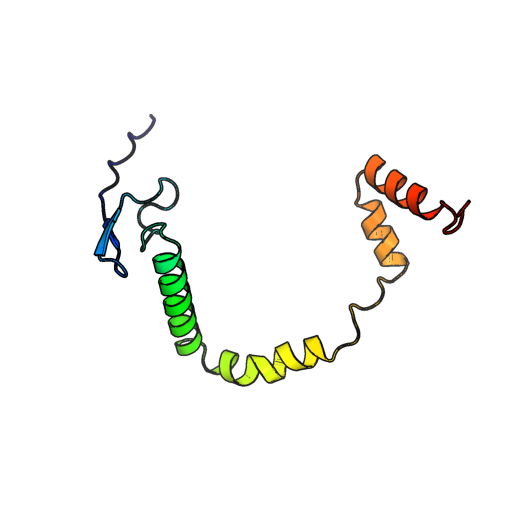OM 785 C C . ILE A 1 98 ? 8.757 29.629 -18.016 1.00 83.00 98 ILE A C 1
ATOM 787 O O . ILE A 1 98 ? 9.960 29.358 -17.976 1.00 83.00 98 ILE A O 1
ATOM 791 N N . MET A 1 99 ? 8.225 30.298 -19.043 1.00 80.50 99 MET A N 1
ATOM 792 C CA . MET A 1 99 ? 9.030 30.787 -20.168 1.00 80.50 99 MET A CA 1
ATOM 793 C C . MET A 1 99 ? 9.939 31.956 -19.759 1.00 80.50 99 MET A C 1
ATOM 795 O O . MET A 1 99 ? 11.063 32.044 -20.254 1.00 80.50 99 MET A O 1
ATOM 799 N N . THR A 1 100 ? 9.492 32.795 -18.820 1.00 82.06 100 THR A N 1
ATOM 800 C CA . THR A 1 100 ? 10.263 33.922 -18.267 1.00 82.06 100 THR A CA 1
ATOM 801 C C . THR A 1 100 ? 11.398 33.439 -17.357 1.00 82.06 100 THR A C 1
ATOM 803 O O . THR A 1 100 ? 12.529 33.899 -17.490 1.00 82.06 100 THR A O 1
ATOM 806 N N . GLU A 1 101 ? 11.154 32.443 -16.496 1.00 69.00 101 GLU A N 1
ATOM 807 C CA . GLU A 1 101 ? 12.192 31.847 -15.634 1.00 69.00 101 GLU A CA 1
ATOM 808 C C . GLU A 1 101 ? 13.332 31.195 -16.435 1.00 69.00 101 GLU A C 1
ATOM 810 O O . GLU A 1 101 ? 14.486 31.199 -16.007 1.00 69.00 101 GLU A O 1
ATOM 815 N N . ARG A 1 102 ? 13.042 30.674 -17.636 1.00 60.25 102 ARG A N 1
ATOM 816 C CA . ARG A 1 102 ? 14.056 30.101 -18.539 1.00 60.25 102 ARG A CA 1
ATOM 817 C C . ARG A 1 102 ? 14.972 31.136 -19.203 1.00 60.25 102 ARG A C 1
ATOM 819 O O . ARG A 1 102 ? 16.006 30.736 -19.733 1.00 60.25 102 ARG A O 1
ATOM 826 N N . GLN A 1 103 ? 14.613 32.422 -19.196 1.00 57.06 103 GLN A N 1
ATOM 827 C CA . GLN A 1 103 ? 15.398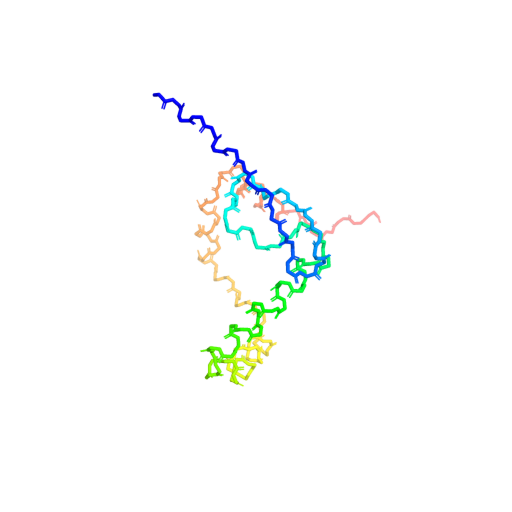 33.510 -19.800 1.00 57.06 103 GLN A CA 1
ATOM 828 C C . GLN A 1 103 ? 16.367 34.183 -18.819 1.00 57.06 103 GLN A C 1
ATOM 830 O O . GLN A 1 103 ? 17.167 35.020 -19.235 1.00 57.06 103 GLN A O 1
ATOM 835 N N . TRP A 1 104 ? 16.355 33.807 -17.535 1.00 39.84 104 TRP A N 1
ATOM 836 C CA . TRP A 1 104 ? 17.333 34.318 -16.579 1.00 39.84 104 TRP A CA 1
ATOM 837 C C . TRP A 1 104 ? 18.706 33.670 -16.826 1.00 39.84 104 TRP A C 1
ATOM 839 O O . TRP A 1 104 ? 18.797 32.435 -16.842 1.00 39.84 104 TRP A O 1
ATOM 849 N N . PRO A 1 105 ? 19.796 34.439 -17.012 1.00 48.78 105 PRO A N 1
ATOM 850 C CA . PRO A 1 105 ? 21.115 33.850 -17.172 1.00 48.78 105 PRO A CA 1
ATOM 851 C C . PRO A 1 105 ? 21.469 33.090 -15.892 1.00 48.78 105 PRO A C 1
ATOM 853 O O . PRO A 1 105 ? 21.462 33.644 -14.790 1.00 48.78 105 PRO A O 1
ATOM 856 N N . ARG A 1 106 ? 21.780 31.797 -16.027 1.00 52.78 106 ARG A N 1
ATOM 857 C CA . ARG A 1 106 ? 22.390 31.018 -14.946 1.00 52.78 106 ARG A CA 1
ATOM 858 C C . ARG A 1 106 ? 23.810 31.536 -14.722 1.00 52.78 106 ARG A C 1
ATOM 860 O O . ARG A 1 106 ? 24.754 30.997 -15.284 1.00 52.78 106 ARG A O 1
ATOM 867 N N . GLY A 1 107 ? 23.938 32.595 -13.931 1.00 56.12 107 GLY A N 1
ATOM 868 C CA . GLY A 1 107 ? 25.226 33.134 -13.510 1.00 56.12 107 GLY A CA 1
ATOM 869 C C . GLY A 1 107 ? 25.195 34.633 -13.257 1.00 56.12 107 GLY A C 1
ATOM 870 O O . GLY A 1 107 ? 25.561 35.405 -14.132 1.00 56.12 107 GLY A O 1
ATOM 871 N N . VAL A 1 108 ? 24.835 35.028 -12.036 1.00 49.75 108 VAL A N 1
ATOM 872 C CA . VAL A 1 108 ? 25.466 36.179 -11.381 1.00 49.75 108 VAL A CA 1
ATOM 873 C C . VAL A 1 108 ? 25.734 35.753 -9.939 1.00 49.75 108 VAL A C 1
ATOM 875 O O . VAL A 1 108 ? 24.820 35.710 -9.118 1.00 49.75 108 VAL A O 1
ATOM 878 N N . SER A 1 109 ? 26.974 35.358 -9.661 1.00 47.12 109 SER A N 1
ATOM 879 C CA . SER A 1 109 ? 27.516 35.363 -8.300 1.00 47.12 109 SER A CA 1
ATOM 880 C C . SER A 1 109 ? 28.207 36.718 -8.081 1.00 47.12 109 SER A C 1
ATOM 882 O O . SER A 1 109 ? 28.830 37.191 -9.035 1.00 47.12 109 SER A O 1
ATOM 884 N N . PRO A 1 110 ? 28.073 37.347 -6.896 1.00 55.09 110 PRO A N 1
ATOM 885 C CA . PRO A 1 110 ? 28.846 38.535 -6.538 1.00 55.09 110 PRO A CA 1
ATOM 886 C C . PRO A 1 110 ? 30.346 38.242 -6.435 1.00 55.09 110 PRO A C 1
ATOM 888 O O . PRO A 1 110 ? 30.697 37.088 -6.092 1.00 55.09 110 PRO A O 1
#

Foldseek 3Di:
DDDDPDDQDWDQAPPPRDTDGDDPVCRVVDRHDPDPVSVVVVVVVVVVVVCVVPVVCVVCVCVPPVVCVVVDDPDDPQPPVNVVVVLVPDDPVVSVVVVVVVPDPPDDDD

Radius of gyration: 25.42 Å; chains: 1; bounding box: 65×54×50 Å

=== Feature glossary ===
The record interleaves many kinds of information about one protein. Here is each kind framed as the question it answers.

Q: What are the backbone torsion angles?
A: φ (phi) and ψ (psi) are the two rotatable backbone dihedrals per residue: φ is the C(i-1)–N–Cα–C torsion, ψ is the N–Cα–C–N(i+1) torsion, both in degrees on (−180°, 180°]. α-helical residues cluster near (−60°, −45°); β-strand residues near (−120°, +130°). A Ramachandran plot is simply a scatter of (φ, ψ) for every residue.

Q: What is the amino-acid chain?
A: This is the polypeptide sequence — one letter per residue, N-terminus first. Length ranges from a few dozen residues for small domains to over a thousand for large multi-domain proteins.

Q: How mobile is each atom in the crystal?
A: For experimental (PDB) structures, the B-factor (temperature factor) quantifies the positional spread of each atom in the crystal — a combination of thermal vibration and static disorder — in units of Å². High B-factors mark flexible loops or poorly resolved regions; low B-factors mark the rigid, well-ordered core.

Q: Are the domains correctly placed relative to each other?
A: Predicted Aligned Error (PAE) is an AlphaFold confidence matrix: entry (i, j) is the expected error in the position of residue j, in ångströms, when the prediction is superimposed on the true structure at residue i. Low PAE within a block of residues means that block is internally rigid and well-predicted; high PAE between two blocks means their relative placement is uncertain even if each block individually is confident.

Q: How confident is the AlphaFold model at each residue?
A: pLDDT is the predicted lDDT-Cα score: AlphaFold's confidence that the local environment of each residue (all inter-atomic distances within 15 Å) is correctly placed. It is a per-residue number between 0 and 100, with higher meaning more reliable.

Q: What family and function is it annotated with?
A: Functional annotations link the protein to curated databases. InterPro entries identify conserved domains and families by matching the sequence against member-database signatures (Pfam, PROSITE, CDD, …). Gene Ontology (GO) terms describe molecular function, biological process, and cellular component in a controlled vocabulary. CATH places the structure in a hierarchical fold classification (Class/Architecture/Topology/Homologous-superfamily). The organism is the source species.

Q: How big and how compact is the whole molecule?
A: Three whole-structure scalars: the radius of gyration (RMS distance of Cα from centroid, in Å), the count of Cα–Cα contacts (pairs closer than 8 Å and separated by more than four residues in sequence — i.e. tertiary, not local, contacts), and the bounding-box dimensions. Together they distinguish compact globular folds from extended fibres or disordered chains.

Q: What known structures does this most resemble?
A: The Foldseek neighbor list gives the closest experimentally determined structures in the PDB, ranked by structural alignment. TM-score near 1 means near-identical fold; near 0.3 means only rough topology match. This is how one finds what a novel AlphaFold prediction most resembles in the solved-structure universe.

Q: Which residues are buried vs exposed?
A: SASA measures how much of the protein is reachable by solvent. It is computed by rolling a water-sized probe over the atomic surface and summing the exposed area (Å²). Per-residue SASA distinguishes core (buried, low SASA) from surface (exposed, high SASA) residues; total SASA is a whole-molecule size measure.

Q: Which residues are in helices, strands, or loops?
A: Eight-state secondary structure (DSSP): H is the canonical α-helix, G the tighter 3₁₀-helix, I the wider π-helix; E/B are β-structure, T and S are turns and bends, and '-' is everything else. DSSP derives these from the pattern of main-chain N–H···O=C hydrogen bonds, not from the sequence.

Q: Where is each backbone atom in 3D?
A: Structure coordinates are given as an mmCIF _atom_site loop: one row per atom with element, residue name, chain id, sequence number, and x/y/z position in Å. Only the four main-chain atoms per residue are included here; side chains are omitted to keep the record compact.

Q: What if only a Cα trace is available?
A: Three-state secondary structure (P-SEA) collapses the eight DSSP classes into helix (a), strand (b), and coil (c). P-SEA assigns these from Cα geometry alone — distances and angles — without requiring backbone oxygens, so it works on any Cα trace.

Q: What do the rendered images show?
A: The six renders are orthographic views along the three Cartesian axes in both directions. Representation (cartoon, sticks, or surface) and color scheme (sequence-rainbow or by-chain) vary across proteins so the training set covers all the common visualization conventions.

Q: What does the local fold look like, residue by residue?
A: Foldseek's 3Di representation compresses backbone geometry into a per-residue letter drawn from a learned twenty-state alphabet. It captures the tertiary interaction pattern around each residue — which residues are packed against it in space, regardless of where they are in sequence.

Q: What do the diagnostic plots show?
A: The contact map is a binary N×N matrix image: pixel (i, j) is dark where Cα_i and Cα_j are within 8 Å and |i−j|>4. Because the |i−j|>4 filter removes local helical contacts, off-diagonal stripes parallel to the main diagonal indicate parallel β-sheets; stripes perpendicular to it indicate antiparallel β-sheets. The Ramachandran plot scatters every residue's (φ, ψ) pair against the sterically allowed regions. The PAE heatmap renders the predicted-aligned-error matrix.